Protein AF-A0A7V2NHN3-F1 (afdb_monomer)

Secondary structure (DSSP, 8-state):
--EEE-SSHHHHHHHHHHH--SEEE--TTSS-HHHHHHHHHHHHHPPP--THHHHHHHHHHHHHH-TT-------

Mean predicted aligned error: 6.17 Å

Foldseek 3Di:
DAEDEDAAQVSLLCCCAQVVGPHYHYPVVRHDPVRVVSNVVSNVPHHHNDDPSVVVVVVVVCCVVPPDPDPPDPD

Solvent-accessible surface area (backbone atoms only — not comparable to full-atom values): 4427 Å² total; per-residue (Å²): 138,44,72,41,82,34,86,42,37,66,50,23,30,48,34,15,29,53,63,60,37,82,38,84,38,67,54,78,93,81,51,57,70,69,52,48,51,47,20,53,50,34,32,73,73,36,60,62,68,48,71,81,34,44,61,56,50,52,53,52,50,48,51,75,74,45,87,74,71,75,92,77,81,91,126

pLDDT: mean 90.69, std 15.73, range [41.53, 98.81]

Radius of gyration: 16.66 Å; Cα contacts (8 Å, |Δi|>4): 84; chains: 1; bounding box: 56×21×34 Å

Nearest PDB structures (foldseek):
  1o1x-assembly1_A  TM=9.938E-01  e=1.029E-07  Thermotoga maritima
  3he8-assembly1_A  TM=9.819E-01  e=3.687E-06  Acetivibrio thermocellus ATCC 27405
  6mu0-assembly1_A  TM=9.810E-01  e=3.945E-06  Mycoplasmoides genitalium G37
  2vvr-assembly1_A  TM=9.598E-01  e=4.515E-06  Escherichia coli K-12
  4lfk-assembly1_A  TM=9.590E-01  e=2.425E-04  Lacticaseibacillus rhamnosus Lc 705

Structure (mmCIF, N/CA/C/O backbone):
data_AF-A0A7V2NHN3-F1
#
_entry.id   AF-A0A7V2NHN3-F1
#
loop_
_atom_site.group_PDB
_atom_site.id
_atom_site.type_symbol
_atom_site.label_atom_id
_atom_site.label_alt_id
_atom_site.label_comp_id
_atom_site.label_asym_id
_atom_site.label_entity_id
_atom_site.label_seq_id
_atom_site.pdbx_PDB_ins_code
_atom_site.Cartn_x
_atom_site.Cartn_y
_atom_site.Cartn_z
_atom_site.occupancy
_atom_site.B_iso_or_equiv
_atom_site.auth_seq_id
_atom_site.auth_comp_id
_atom_site.auth_asym_id
_atom_site.auth_atom_id
_atom_site.pdbx_PDB_model_num
ATOM 1 N N . ILE A 1 1 ? -13.018 -4.192 2.852 1.00 91.00 1 ILE A N 1
ATOM 2 C CA . ILE A 1 1 ? -11.616 -4.481 2.412 1.00 91.00 1 ILE A CA 1
ATOM 3 C C . ILE A 1 1 ? -11.136 -3.299 1.581 1.00 91.00 1 ILE A C 1
ATOM 5 O O . ILE A 1 1 ? -11.955 -2.755 0.854 1.00 91.00 1 ILE A O 1
ATOM 9 N N . ARG A 1 2 ? -9.865 -2.875 1.676 1.00 94.94 2 ARG A N 1
ATOM 10 C CA . ARG A 1 2 ? -9.357 -1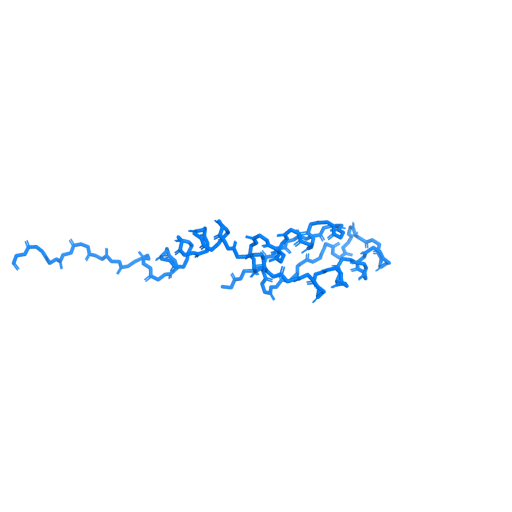.701 0.940 1.00 94.94 2 ARG A CA 1
ATOM 11 C C . ARG A 1 2 ? -8.152 -2.072 0.085 1.00 94.94 2 ARG A C 1
ATOM 13 O O . ARG A 1 2 ? -7.063 -2.312 0.608 1.00 94.94 2 ARG A O 1
ATOM 20 N N . ALA A 1 3 ? -8.367 -2.092 -1.224 1.00 97.69 3 ALA A N 1
ATOM 21 C CA . ALA A 1 3 ? -7.355 -2.405 -2.220 1.00 97.69 3 ALA A CA 1
ATOM 22 C C . ALA A 1 3 ? -6.995 -1.159 -3.037 1.00 97.69 3 ALA A C 1
ATOM 24 O O . ALA A 1 3 ? -7.889 -0.406 -3.417 1.00 97.69 3 ALA A O 1
ATOM 25 N N . THR A 1 4 ? -5.708 -0.954 -3.329 1.00 98.44 4 THR A N 1
ATOM 26 C CA . THR A 1 4 ? -5.251 0.156 -4.183 1.00 98.44 4 THR A CA 1
ATOM 27 C C . THR A 1 4 ? -4.332 -0.357 -5.291 1.00 98.44 4 THR A C 1
ATOM 29 O O . THR A 1 4 ? -3.382 -1.090 -5.021 1.00 98.44 4 THR A O 1
ATOM 32 N N . LEU A 1 5 ? -4.605 0.053 -6.535 1.00 98.38 5 LEU A N 1
ATOM 33 C CA . LEU A 1 5 ? -3.733 -0.170 -7.691 1.00 98.38 5 LEU A CA 1
ATOM 34 C C . LEU A 1 5 ? -2.543 0.789 -7.646 1.00 98.38 5 LEU A C 1
ATOM 36 O O . LEU A 1 5 ? -2.728 2.001 -7.553 1.00 98.38 5 LEU A O 1
ATOM 40 N N . CYS A 1 6 ? -1.323 0.261 -7.714 1.00 98.50 6 CYS A N 1
ATOM 41 C CA . CYS A 1 6 ? -0.098 1.054 -7.640 1.00 98.50 6 CYS A CA 1
ATOM 42 C C . CYS A 1 6 ? 0.859 0.698 -8.780 1.00 98.50 6 CYS A C 1
ATOM 44 O O . CYS A 1 6 ? 1.186 -0.467 -8.985 1.00 98.50 6 CYS A O 1
ATOM 46 N N . PHE A 1 7 ? 1.343 1.720 -9.487 1.00 98.00 7 PHE A N 1
ATOM 47 C CA . PHE A 1 7 ? 2.333 1.581 -10.560 1.00 98.00 7 PHE A CA 1
ATOM 48 C C . PHE A 1 7 ? 3.761 1.885 -10.092 1.00 98.00 7 PHE A C 1
ATOM 50 O O . PHE A 1 7 ? 4.714 1.337 -10.635 1.00 98.00 7 PHE A O 1
ATOM 57 N N . PHE A 1 8 ? 3.921 2.753 -9.091 1.00 98.06 8 PHE A N 1
ATOM 58 C CA . PHE A 1 8 ? 5.223 3.217 -8.608 1.00 98.06 8 PHE A CA 1
ATOM 59 C C . PHE A 1 8 ? 5.248 3.349 -7.073 1.00 98.06 8 PHE A C 1
ATOM 61 O O . PHE A 1 8 ? 4.183 3.450 -6.453 1.00 98.06 8 PHE A O 1
ATOM 68 N N . PRO A 1 9 ? 6.439 3.358 -6.436 1.00 98.62 9 PRO A N 1
ATOM 69 C CA . PRO A 1 9 ? 6.571 3.282 -4.979 1.00 98.62 9 PRO A CA 1
ATOM 70 C C . PRO A 1 9 ? 5.823 4.372 -4.209 1.00 98.62 9 PRO A C 1
ATOM 72 O O . PRO A 1 9 ? 5.251 4.094 -3.157 1.00 98.62 9 PRO A O 1
ATOM 75 N N . GLU A 1 10 ? 5.757 5.596 -4.738 1.00 98.62 10 GLU A N 1
ATOM 76 C CA . GLU A 1 10 ? 5.035 6.682 -4.067 1.00 98.62 10 GLU A CA 1
ATOM 77 C C . GLU A 1 10 ? 3.521 6.424 -4.000 1.00 98.62 10 GLU A C 1
ATOM 79 O O . GLU A 1 10 ? 2.900 6.727 -2.984 1.00 98.62 10 GLU A O 1
ATOM 84 N N . MET A 1 11 ? 2.923 5.766 -5.005 1.00 98.56 11 MET A N 1
ATOM 85 C CA . MET A 1 11 ? 1.519 5.341 -4.907 1.00 98.56 11 MET A CA 1
ATOM 86 C C . MET A 1 11 ? 1.326 4.339 -3.774 1.00 98.56 11 MET A C 1
ATOM 88 O O . MET A 1 11 ? 0.373 4.468 -3.014 1.00 98.56 11 MET A O 1
ATOM 92 N N . ALA A 1 12 ? 2.233 3.368 -3.637 1.00 98.62 12 ALA A N 1
ATOM 93 C CA . ALA A 1 12 ? 2.186 2.383 -2.559 1.00 98.62 12 ALA A CA 1
ATOM 94 C C . ALA A 1 12 ? 2.332 3.035 -1.179 1.00 98.62 12 ALA A C 1
ATOM 96 O O . ALA A 1 12 ? 1.583 2.695 -0.258 1.00 98.62 12 ALA A O 1
ATOM 97 N N . ARG A 1 13 ? 3.240 4.013 -1.049 1.00 98.69 13 ARG A N 1
ATOM 98 C CA . ARG A 1 13 ? 3.386 4.811 0.173 1.00 98.69 13 ARG A CA 1
ATOM 99 C C . ARG A 1 13 ? 2.074 5.511 0.510 1.00 98.69 13 ARG A C 1
ATOM 101 O O . ARG A 1 13 ? 1.540 5.307 1.592 1.00 98.69 13 ARG A O 1
ATOM 108 N N . LEU A 1 14 ? 1.516 6.283 -0.424 1.00 98.38 14 LEU A N 1
ATOM 109 C CA . LEU A 1 14 ? 0.259 7.012 -0.226 1.00 98.38 14 LEU A CA 1
ATOM 110 C C . LEU A 1 14 ? -0.918 6.061 0.052 1.00 98.38 14 LEU A C 1
ATOM 112 O O . LEU A 1 14 ? -1.766 6.354 0.895 1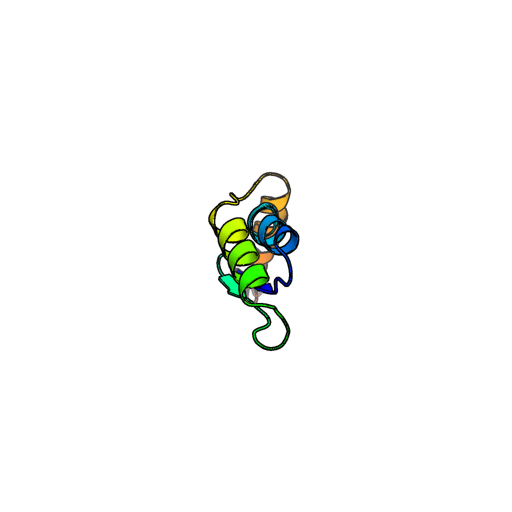.00 98.38 14 LEU A O 1
ATOM 116 N N . ALA A 1 15 ? -0.953 4.896 -0.597 1.00 98.31 15 ALA A N 1
ATOM 117 C CA . ALA A 1 15 ? -1.974 3.876 -0.384 1.00 98.31 15 ALA A CA 1
ATOM 118 C C . ALA A 1 15 ? -1.981 3.345 1.057 1.00 98.31 15 ALA A C 1
ATOM 120 O O . ALA A 1 15 ? -3.064 3.170 1.628 1.00 98.31 15 ALA A O 1
ATOM 121 N N . ARG A 1 16 ? -0.811 3.116 1.671 1.00 98.12 16 ARG A N 1
ATOM 122 C CA . ARG A 1 16 ? -0.732 2.786 3.104 1.00 98.12 16 ARG A CA 1
ATOM 123 C C . ARG A 1 16 ? -0.942 3.997 3.992 1.00 98.12 16 ARG A C 1
ATOM 125 O O . ARG A 1 16 ? -1.800 3.938 4.864 1.00 98.12 16 ARG A O 1
ATOM 132 N N . ALA A 1 17 ? -0.198 5.073 3.761 1.00 98.19 17 ALA A N 1
ATOM 133 C CA . ALA A 1 17 ? -0.157 6.254 4.616 1.00 98.19 17 ALA A CA 1
ATOM 134 C C . ALA A 1 17 ? -1.520 6.943 4.743 1.00 98.19 17 ALA A C 1
ATOM 136 O O . ALA A 1 17 ? -1.905 7.344 5.837 1.00 98.19 17 ALA A O 1
ATOM 137 N N . HIS A 1 18 ? -2.275 7.046 3.644 1.00 97.44 18 HIS A N 1
ATOM 138 C CA . HIS A 1 18 ? -3.501 7.845 3.595 1.00 97.44 18 HIS A CA 1
ATOM 139 C C . HIS A 1 18 ? -4.790 7.029 3.537 1.00 97.44 18 HIS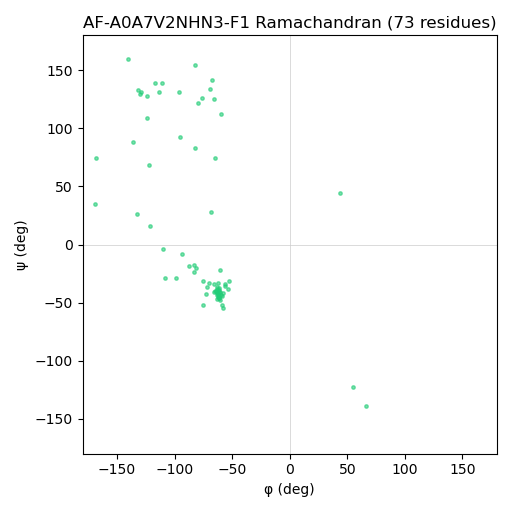 A C 1
ATOM 141 O O . HIS A 1 18 ? -5.836 7.524 3.957 1.00 97.44 18 HIS A O 1
ATOM 147 N N . ASN A 1 19 ? -4.750 5.826 2.964 1.00 96.44 19 ASN A N 1
ATOM 148 C CA . ASN A 1 19 ? -5.952 5.014 2.752 1.00 96.44 19 ASN A CA 1
ATOM 149 C C . ASN A 1 19 ? -5.985 3.777 3.653 1.00 96.44 19 ASN A C 1
ATOM 151 O O . ASN A 1 19 ? -6.953 3.018 3.602 1.00 96.44 19 ASN A O 1
ATOM 155 N N . ASP A 1 20 ? -4.926 3.552 4.436 1.00 97.50 20 ASP A N 1
ATOM 156 C CA . ASP A 1 20 ? -4.725 2.334 5.217 1.00 97.50 20 ASP A CA 1
ATOM 157 C C . ASP A 1 20 ? -5.064 1.075 4.397 1.00 97.50 20 ASP A C 1
ATOM 159 O O . ASP A 1 20 ? -5.825 0.207 4.826 1.00 97.50 20 ASP A O 1
ATOM 163 N N . SER A 1 21 ? -4.613 1.035 3.139 1.00 97.88 21 SER A N 1
ATOM 164 C CA . SER A 1 21 ? -4.968 -0.050 2.218 1.00 97.88 21 SER A CA 1
ATOM 165 C C . SER A 1 21 ? -4.364 -1.349 2.721 1.00 97.88 21 SER A C 1
ATOM 167 O O . SER A 1 21 ? -3.157 -1.417 2.909 1.00 97.88 21 SER A O 1
ATOM 169 N N . ASN A 1 22 ? -5.159 -2.395 2.916 1.00 96.56 22 ASN A N 1
ATOM 170 C CA . ASN A 1 22 ? -4.646 -3.689 3.367 1.00 96.56 22 ASN A CA 1
ATOM 171 C C . ASN A 1 22 ? -4.334 -4.652 2.215 1.00 96.56 22 ASN A C 1
ATOM 173 O O . ASN A 1 22 ? -3.705 -5.679 2.444 1.00 96.56 22 ASN A O 1
ATOM 177 N N . VAL A 1 23 ? -4.715 -4.296 0.988 1.00 98.38 23 VAL A N 1
ATOM 178 C CA . VAL A 1 23 ? -4.406 -5.048 -0.230 1.00 98.38 23 VAL A CA 1
ATOM 179 C C . VAL A 1 23 ? -3.688 -4.136 -1.228 1.00 98.38 23 VAL A C 1
ATOM 181 O O . VAL A 1 23 ? -4.163 -3.044 -1.549 1.00 98.38 23 VAL A O 1
ATOM 184 N N . LEU A 1 24 ? -2.542 -4.592 -1.729 1.00 98.50 24 LEU A N 1
ATOM 185 C CA . LEU A 1 24 ? -1.808 -3.963 -2.827 1.00 98.50 24 LEU A CA 1
ATOM 186 C C . LEU A 1 24 ? -2.181 -4.653 -4.142 1.00 98.50 24 LEU A C 1
ATOM 188 O O . LEU A 1 24 ? -2.125 -5.877 -4.229 1.00 98.50 24 LEU A O 1
ATOM 192 N N . VAL A 1 25 ? -2.524 -3.875 -5.167 1.00 98.56 25 VAL A N 1
ATOM 193 C CA . VAL A 1 25 ? -2.801 -4.380 -6.517 1.00 98.56 25 VAL A CA 1
ATOM 194 C C . VAL A 1 25 ? -1.726 -3.858 -7.466 1.00 98.56 25 VAL A C 1
ATOM 196 O O . VAL A 1 25 ? -1.429 -2.663 -7.476 1.00 98.56 25 VAL A O 1
ATOM 199 N N . LEU A 1 26 ? -1.141 -4.750 -8.268 1.00 98.50 26 LEU A N 1
ATOM 200 C CA . LEU A 1 26 ? -0.085 -4.426 -9.229 1.00 98.50 26 LEU A CA 1
ATOM 201 C C . LEU A 1 26 ? -0.555 -4.703 -10.666 1.00 98.50 26 LEU A C 1
ATOM 203 O O . LEU A 1 26 ? -1.187 -5.735 -10.912 1.00 98.50 26 LEU A O 1
ATOM 207 N N . PRO A 1 27 ? -0.235 -3.832 -11.638 1.00 97.62 27 PRO A N 1
ATOM 208 C CA . PRO A 1 27 ? -0.636 -4.015 -13.026 1.00 97.62 27 PRO A CA 1
ATOM 209 C C . PRO A 1 27 ? 0.332 -4.971 -13.732 1.00 97.62 27 PRO A C 1
ATOM 211 O O . PRO A 1 27 ? 1.256 -4.537 -14.411 1.00 97.62 27 PRO A O 1
ATOM 214 N N . GLY A 1 28 ? 0.119 -6.282 -13.584 1.00 96.62 28 GLY A N 1
ATOM 215 C CA . GLY A 1 28 ? 1.092 -7.315 -13.977 1.00 96.62 28 GLY A CA 1
ATOM 216 C C . GLY A 1 28 ? 1.630 -7.240 -15.416 1.00 96.62 28 GLY A C 1
ATOM 217 O O . GLY A 1 28 ? 2.784 -7.581 -15.641 1.00 96.62 28 GLY A O 1
ATOM 218 N N . ARG A 1 29 ? 0.845 -6.754 -16.390 1.00 96.88 29 ARG A N 1
ATOM 219 C CA . ARG A 1 29 ? 1.297 -6.576 -17.788 1.00 96.88 29 ARG A CA 1
ATOM 220 C C . ARG A 1 29 ? 2.064 -5.265 -18.034 1.00 96.88 29 ARG A C 1
ATOM 222 O O . ARG A 1 29 ? 2.740 -5.143 -19.047 1.00 96.88 29 ARG A O 1
ATOM 229 N N . PHE A 1 30 ? 1.949 -4.285 -17.140 1.00 96.94 30 PHE A N 1
ATOM 230 C CA . PHE A 1 30 ? 2.388 -2.900 -17.362 1.00 96.94 30 PHE A CA 1
ATOM 231 C C . PHE A 1 30 ? 3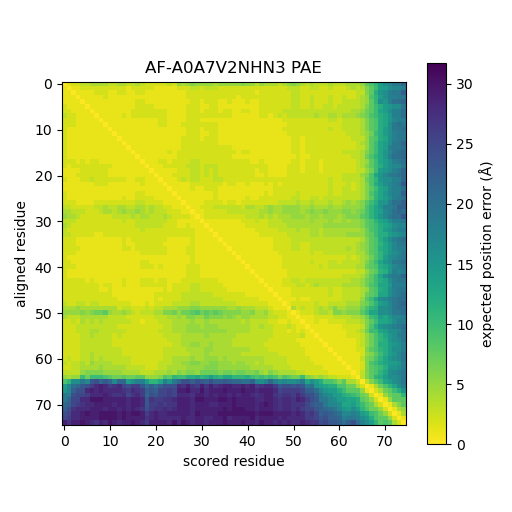.425 -2.415 -16.342 1.00 96.94 30 PHE A C 1
ATOM 233 O O . PHE A 1 30 ? 3.648 -1.213 -16.216 1.00 96.94 30 PHE A O 1
ATOM 240 N N . ILE A 1 31 ? 4.052 -3.328 -15.599 1.00 97.56 31 ILE A N 1
ATOM 241 C CA . ILE A 1 31 ? 5.077 -2.995 -14.612 1.00 97.56 31 ILE A CA 1
ATOM 242 C C . ILE A 1 31 ? 6.298 -3.892 -14.792 1.00 97.56 31 ILE A C 1
ATOM 244 O O . ILE A 1 31 ? 6.182 -5.109 -14.917 1.00 97.56 31 ILE A O 1
ATOM 248 N N . ALA A 1 32 ? 7.483 -3.283 -14.798 1.00 98.06 32 ALA A N 1
ATOM 249 C CA . ALA A 1 32 ? 8.728 -4.037 -14.779 1.00 98.06 32 ALA A CA 1
ATOM 250 C C . ALA A 1 32 ? 8.886 -4.752 -13.419 1.00 98.06 32 ALA A C 1
ATOM 252 O O . ALA A 1 32 ? 8.581 -4.139 -12.389 1.00 98.06 32 ALA A O 1
ATOM 253 N N . PRO A 1 33 ? 9.408 -5.994 -13.371 1.00 97.94 33 PRO A N 1
ATOM 254 C CA . PRO A 1 33 ? 9.559 -6.744 -12.122 1.00 97.94 33 PRO A CA 1
ATOM 255 C C . PRO A 1 33 ? 10.320 -5.987 -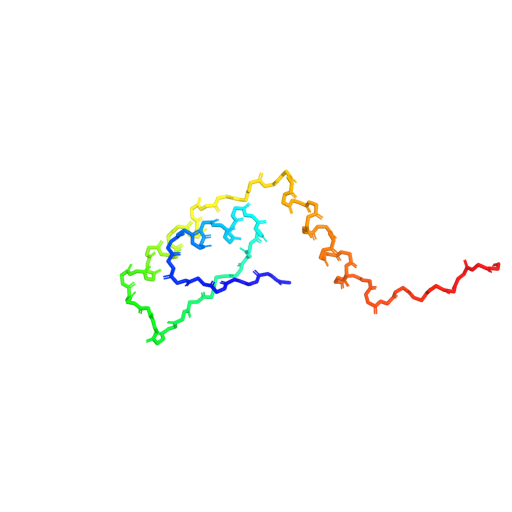11.028 1.00 97.94 33 PRO A C 1
ATOM 257 O O . PRO A 1 33 ? 9.927 -6.022 -9.864 1.00 97.94 33 PRO A O 1
ATOM 260 N N . GLU A 1 34 ? 11.360 -5.236 -11.395 1.00 98.12 34 GLU A N 1
ATOM 261 C CA . GLU A 1 34 ? 12.166 -4.508 -10.409 1.00 98.12 34 GLU A CA 1
ATOM 262 C C . GLU A 1 34 ? 11.428 -3.307 -9.823 1.00 98.12 34 GLU A C 1
ATOM 264 O O . GLU A 1 34 ? 11.483 -3.068 -8.617 1.00 98.12 34 GLU A O 1
ATOM 269 N N . LEU A 1 35 ? 10.635 -2.610 -10.641 1.00 98.44 35 LEU A N 1
ATOM 270 C CA . LEU A 1 35 ? 9.755 -1.558 -10.144 1.00 98.44 35 LEU A CA 1
ATOM 271 C C . LEU A 1 35 ? 8.668 -2.140 -9.231 1.00 98.44 35 LEU A C 1
ATOM 273 O O . LEU A 1 35 ? 8.387 -1.569 -8.179 1.00 98.44 35 LEU A O 1
ATOM 277 N N . ALA A 1 36 ? 8.102 -3.297 -9.587 1.00 98.56 36 ALA A N 1
ATOM 278 C CA . ALA A 1 36 ? 7.112 -3.990 -8.767 1.00 98.56 36 ALA A CA 1
ATOM 279 C C . ALA A 1 36 ? 7.665 -4.355 -7.379 1.00 98.56 36 ALA A C 1
ATOM 281 O O . ALA A 1 36 ? 6.988 -4.112 -6.380 1.00 98.56 36 ALA A O 1
ATOM 282 N N . LYS A 1 37 ? 8.907 -4.855 -7.291 1.00 98.62 37 LYS A N 1
ATOM 283 C CA . LYS A 1 37 ? 9.574 -5.126 -6.003 1.00 98.62 37 LYS A CA 1
ATOM 284 C C . LYS A 1 37 ? 9.689 -3.867 -5.145 1.00 98.62 37 LYS A C 1
ATOM 286 O O . LYS A 1 37 ? 9.343 -3.912 -3.967 1.00 98.62 37 LYS A O 1
ATOM 291 N N . LEU A 1 38 ? 10.088 -2.735 -5.733 1.00 98.69 38 LEU A N 1
ATOM 292 C CA . LEU A 1 38 ? 10.159 -1.455 -5.017 1.00 98.69 38 LEU A CA 1
ATOM 293 C C . LEU A 1 38 ? 8.781 -0.991 -4.521 1.00 98.69 38 LEU A C 1
ATOM 295 O O . LEU A 1 38 ? 8.667 -0.470 -3.412 1.00 98.69 38 LEU A O 1
ATOM 299 N N . VAL A 1 39 ? 7.722 -1.195 -5.313 1.00 98.75 39 VAL A N 1
ATOM 300 C CA . VA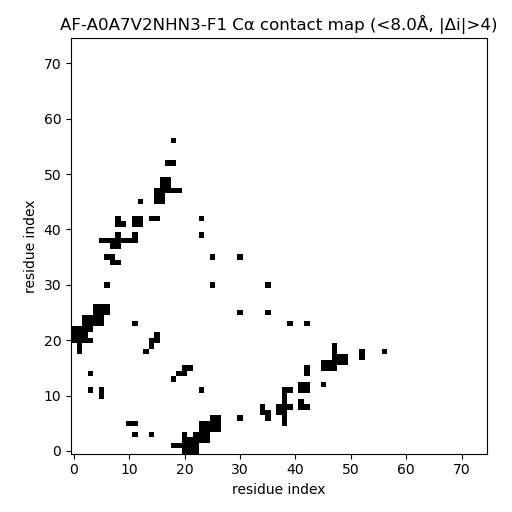L A 1 39 ? 6.342 -0.882 -4.903 1.00 98.75 39 VAL A CA 1
ATOM 301 C C . VAL A 1 39 ? 5.921 -1.744 -3.710 1.00 98.75 39 VAL A C 1
ATOM 303 O O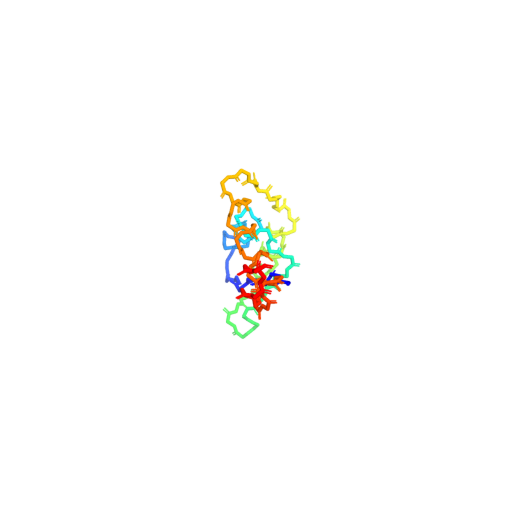 . VAL A 1 39 ? 5.403 -1.212 -2.728 1.00 98.75 39 VAL A O 1
ATOM 306 N N . VAL A 1 40 ? 6.180 -3.055 -3.762 1.00 98.69 40 VAL A N 1
ATOM 307 C CA . VAL A 1 40 ? 5.862 -4.002 -2.678 1.00 98.69 40 VAL A CA 1
ATOM 308 C C . VAL A 1 40 ? 6.630 -3.668 -1.402 1.00 98.69 40 VAL A C 1
ATOM 310 O O . VAL A 1 40 ? 6.033 -3.626 -0.322 1.00 98.69 40 VAL A O 1
ATOM 313 N N . GLN A 1 41 ? 7.930 -3.389 -1.517 1.00 98.75 41 GLN A N 1
ATOM 314 C CA . GLN A 1 41 ? 8.766 -2.992 -0.387 1.00 98.75 41 GLN A CA 1
ATOM 315 C C . GLN A 1 41 ? 8.218 -1.717 0.256 1.00 98.75 41 GLN A C 1
ATOM 317 O O . GLN A 1 41 ? 7.917 -1.699 1.450 1.00 98.75 41 GLN A O 1
ATOM 322 N N . LYS A 1 42 ? 7.987 -0.674 -0.553 1.00 98.81 42 LYS A N 1
ATOM 323 C CA . LYS A 1 42 ? 7.486 0.603 -0.047 1.00 98.81 42 LYS A CA 1
ATOM 324 C C . LYS A 1 42 ? 6.119 0.464 0.615 1.00 98.81 42 LYS A C 1
ATOM 326 O O . LYS A 1 42 ? 5.888 1.085 1.649 1.00 98.81 42 LYS A O 1
ATOM 331 N N . PHE A 1 43 ? 5.225 -0.355 0.058 1.00 98.75 43 PHE A N 1
ATOM 332 C CA . PHE A 1 43 ? 3.927 -0.650 0.664 1.00 98.75 43 PHE A CA 1
ATOM 333 C C . PHE A 1 43 ? 4.081 -1.323 2.032 1.00 98.75 43 PHE A C 1
ATOM 335 O O . PHE A 1 43 ? 3.427 -0.915 2.983 1.00 98.75 43 PHE A O 1
ATOM 342 N N . SER A 1 44 ? 4.959 -2.320 2.143 1.00 98.31 44 SER A N 1
ATOM 343 C CA . SER A 1 44 ? 5.139 -3.112 3.368 1.00 98.31 44 SER A CA 1
ATOM 344 C C . SER A 1 44 ? 5.794 -2.320 4.505 1.00 98.31 44 SER A C 1
ATOM 346 O O . SER A 1 44 ? 5.470 -2.525 5.670 1.00 98.31 44 SER A O 1
ATOM 348 N N . GLU A 1 45 ? 6.694 -1.394 4.176 1.00 98.31 45 GLU A N 1
ATOM 349 C CA . GLU A 1 45 ? 7.405 -0.560 5.155 1.00 98.31 45 GLU A CA 1
ATOM 350 C C . GLU A 1 45 ? 6.597 0.667 5.606 1.00 98.31 45 GLU A C 1
ATOM 352 O O . GLU A 1 45 ? 6.842 1.230 6.677 1.00 98.31 45 GLU A O 1
ATOM 357 N N . THR A 1 46 ? 5.639 1.120 4.792 1.00 98.56 46 THR A N 1
ATOM 358 C CA . THR A 1 46 ? 4.896 2.350 5.075 1.00 98.56 46 THR A CA 1
ATOM 359 C C . THR A 1 46 ? 3.799 2.105 6.106 1.00 98.56 46 THR A C 1
ATOM 361 O O . THR A 1 46 ? 2.866 1.333 5.889 1.00 98.56 46 THR A O 1
ATOM 364 N N . LYS A 1 47 ? 3.865 2.837 7.218 1.00 98.19 47 LYS A N 1
ATOM 365 C CA . LYS A 1 47 ? 2.818 2.847 8.244 1.00 98.19 47 LYS A CA 1
ATOM 366 C C . LYS A 1 47 ? 1.684 3.797 7.861 1.00 98.19 47 LYS A C 1
ATOM 368 O O . LYS A 1 47 ? 1.881 4.761 7.125 1.00 98.19 47 LYS A O 1
ATOM 373 N N . PHE A 1 48 ? 0.494 3.527 8.385 1.00 98.00 48 PHE A N 1
ATOM 374 C CA . PHE A 1 48 ? -0.634 4.443 8.264 1.00 98.00 48 PHE A CA 1
ATOM 375 C C . PHE A 1 48 ? -0.393 5.711 9.098 1.00 98.00 48 PHE A C 1
ATOM 377 O O . PHE A 1 48 ? 0.012 5.614 10.255 1.00 98.00 48 PHE A O 1
ATOM 384 N N . GLU A 1 49 ? -0.650 6.890 8.524 1.00 97.06 49 GLU A N 1
ATOM 385 C CA . GLU A 1 49 ? -0.410 8.180 9.193 1.00 97.06 49 GLU A CA 1
ATOM 386 C C . GLU A 1 49 ? -1.543 8.572 10.153 1.00 97.06 49 GLU A C 1
ATOM 388 O O . GLU A 1 49 ? -1.353 9.394 11.049 1.00 97.06 49 GLU A O 1
ATOM 393 N N . GLY A 1 50 ? -2.737 7.995 9.998 1.00 93.75 50 GLY A N 1
ATOM 394 C CA . GLY A 1 50 ? -3.868 8.323 10.859 1.00 93.75 50 GLY A CA 1
ATOM 395 C C . GLY A 1 50 ? -4.357 9.766 10.693 1.00 93.75 50 GLY A C 1
ATOM 396 O O . GLY A 1 50 ? -4.512 10.280 9.581 1.00 93.75 50 GLY A O 1
ATOM 397 N N . GLY A 1 51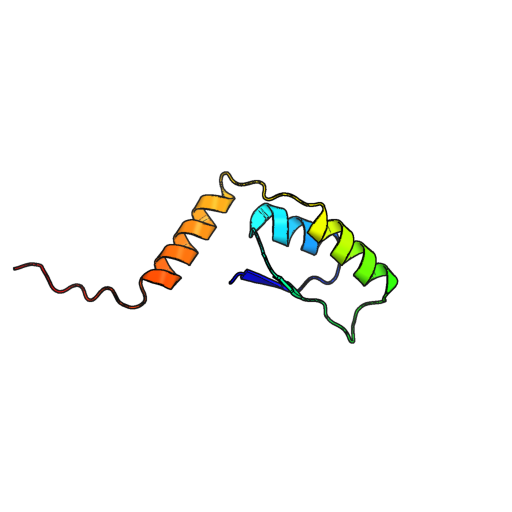 ? -4.688 10.419 11.809 1.00 94.25 51 GLY A N 1
ATOM 398 C CA . GLY A 1 51 ? -5.106 11.822 11.838 1.00 94.25 51 GLY A CA 1
ATOM 399 C C . GLY A 1 51 ? -6.285 12.129 10.907 1.00 94.25 51 GLY A C 1
ATOM 400 O O . GLY A 1 51 ? -7.356 11.529 10.994 1.00 94.25 51 GLY A O 1
ATOM 401 N N . ARG A 1 52 ? -6.102 13.074 9.975 1.00 94.38 52 ARG A N 1
ATOM 402 C CA . ARG A 1 52 ? -7.152 13.465 9.010 1.00 94.38 52 ARG A CA 1
ATOM 403 C C . ARG A 1 52 ? -7.613 12.320 8.101 1.00 94.38 52 ARG A C 1
ATOM 405 O O . ARG A 1 52 ? -8.722 12.388 7.572 1.00 94.38 52 ARG A O 1
ATOM 412 N N . HIS A 1 53 ? -6.794 11.285 7.928 1.00 95.19 53 HIS A N 1
ATOM 413 C CA . HIS A 1 53 ? -7.107 10.132 7.091 1.00 95.19 53 HIS A CA 1
ATOM 414 C C . HIS A 1 53 ? -8.113 9.185 7.756 1.00 95.19 53 HIS A C 1
ATOM 416 O O . HIS A 1 53 ? -8.968 8.636 7.062 1.00 95.19 53 HIS A O 1
ATOM 422 N N . LEU A 1 54 ? -8.111 9.089 9.093 1.00 95.25 54 LEU A N 1
ATOM 423 C CA . LEU A 1 54 ? -9.099 8.310 9.855 1.00 95.25 54 LEU A CA 1
ATOM 424 C C . LEU A 1 54 ? -10.529 8.783 9.587 1.00 95.25 54 LEU A C 1
ATOM 426 O O . LEU A 1 54 ? -11.400 7.963 9.320 1.00 95.25 54 LEU A O 1
ATOM 430 N N . ARG A 1 55 ? -10.755 10.104 9.524 1.00 94.69 55 ARG A N 1
ATOM 431 C CA . ARG A 1 55 ? -12.085 10.675 9.239 1.00 94.69 55 ARG A CA 1
ATOM 432 C C . ARG A 1 55 ? -12.674 10.173 7.918 1.00 94.69 55 ARG A C 1
ATOM 434 O O . ARG A 1 55 ? -13.887 10.036 7.790 1.00 94.69 55 ARG A O 1
ATOM 441 N N . ARG A 1 56 ? -11.832 9.928 6.904 1.00 93.38 56 ARG A N 1
ATOM 442 C CA . ARG A 1 56 ? -12.276 9.361 5.621 1.00 93.38 56 ARG A CA 1
ATOM 443 C C . ARG A 1 56 ? -12.621 7.881 5.770 1.00 93.38 56 ARG A C 1
ATOM 445 O O . ARG A 1 56 ? -13.643 7.454 5.244 1.00 93.38 56 ARG A O 1
ATOM 452 N N . LEU A 1 57 ? -11.797 7.125 6.493 1.00 93.88 57 LEU A N 1
ATOM 453 C CA . LEU A 1 57 ? -12.024 5.700 6.739 1.00 93.88 57 LEU A CA 1
ATOM 454 C C . LEU A 1 57 ? -13.300 5.452 7.545 1.00 93.88 57 LEU A C 1
ATOM 456 O O . LEU A 1 57 ? -14.055 4.549 7.212 1.00 93.88 57 LEU A O 1
ATOM 460 N N . GLU A 1 58 ? -13.588 6.287 8.541 1.00 94.25 58 GLU A N 1
ATOM 461 C CA . GLU A 1 58 ? -14.827 6.216 9.320 1.00 94.25 58 GLU A CA 1
ATOM 462 C C . GLU A 1 58 ? -16.063 6.443 8.451 1.00 94.25 58 GLU A C 1
ATOM 464 O O . GLU A 1 58 ? -17.039 5.711 8.575 1.00 94.25 58 GLU A O 1
ATOM 469 N N . LYS A 1 59 ? -16.023 7.421 7.537 1.00 92.62 59 LYS A N 1
ATOM 470 C CA . LYS A 1 59 ? -17.122 7.654 6.587 1.00 92.62 59 LYS A CA 1
ATOM 471 C C . LYS A 1 59 ? -17.356 6.441 5.691 1.00 92.62 59 LYS A C 1
ATOM 473 O O . LYS A 1 59 ? -18.498 6.028 5.535 1.00 92.62 59 LYS A O 1
ATOM 478 N N . ILE A 1 60 ? -16.286 5.861 5.144 1.00 92.75 60 ILE A N 1
ATOM 479 C CA . ILE A 1 60 ? -16.373 4.640 4.331 1.00 92.75 60 ILE A CA 1
ATOM 480 C C . ILE A 1 60 ? -16.952 3.496 5.171 1.00 92.75 60 ILE A C 1
ATOM 482 O O . ILE A 1 60 ? -17.908 2.864 4.746 1.00 92.75 60 ILE A O 1
ATOM 486 N N . SER A 1 61 ? -16.452 3.288 6.392 1.00 92.50 61 SER A N 1
ATOM 487 C CA . SER A 1 61 ? -16.927 2.219 7.276 1.00 92.50 61 SER A CA 1
ATOM 488 C C . SER A 1 61 ? -18.395 2.383 7.677 1.00 92.50 61 SER A C 1
ATOM 490 O O . SER A 1 61 ? -19.113 1.392 7.767 1.00 92.50 61 SER A O 1
ATOM 492 N N . LYS A 1 62 ? -18.869 3.619 7.887 1.00 93.56 62 LYS A N 1
ATOM 493 C CA . LYS A 1 62 ? -20.294 3.896 8.117 1.00 93.56 62 LYS A CA 1
ATOM 494 C C . LYS A 1 62 ? -21.144 3.491 6.914 1.00 93.56 62 LYS A C 1
ATOM 496 O O . LYS A 1 62 ? -22.154 2.830 7.102 1.00 93.56 62 LYS A O 1
ATOM 501 N N . LEU A 1 63 ? -20.712 3.823 5.696 1.00 92.44 63 LEU A N 1
ATOM 502 C CA . LEU A 1 63 ? -21.408 3.411 4.472 1.00 92.44 63 LEU A CA 1
ATOM 503 C C . LEU A 1 63 ? -21.385 1.885 4.283 1.00 92.44 63 LEU A C 1
ATOM 505 O O . LEU A 1 63 ? -22.404 1.306 3.928 1.00 92.44 63 LEU A O 1
ATOM 509 N N . GLU A 1 64 ? -20.260 1.226 4.580 1.00 90.62 64 GLU A N 1
ATOM 510 C CA . GLU A 1 64 ? -20.136 -0.242 4.537 1.00 90.62 64 GLU A CA 1
ATOM 511 C C . GLU A 1 64 ? -21.075 -0.942 5.538 1.00 90.62 64 GLU A C 1
ATOM 513 O O . GLU A 1 64 ? -21.553 -2.038 5.258 1.00 90.62 64 GLU A O 1
ATOM 518 N N . LYS A 1 65 ? -21.347 -0.321 6.695 1.00 86.00 65 LYS A N 1
ATOM 519 C CA . LYS A 1 65 ? -22.260 -0.839 7.732 1.00 86.00 65 LYS A CA 1
ATOM 520 C C . LYS A 1 65 ? -23.727 -0.442 7.521 1.00 86.00 65 LYS A C 1
ATOM 522 O O . LYS A 1 65 ? -24.596 -1.060 8.121 1.00 86.00 65 LYS A O 1
ATOM 527 N N . GLY A 1 66 ? -23.988 0.586 6.713 1.00 65.12 66 GLY A N 1
ATOM 528 C CA . GLY A 1 66 ? -25.235 1.355 6.727 1.00 65.12 66 GLY A CA 1
ATOM 529 C C . GLY A 1 66 ? -25.878 1.594 5.363 1.00 65.12 66 GLY A C 1
ATOM 530 O O . GLY A 1 66 ? -26.667 2.521 5.225 1.00 65.12 66 GLY A O 1
ATOM 531 N N . GLY A 1 67 ? -25.642 0.733 4.371 1.00 53.66 67 GLY A N 1
ATOM 532 C CA . GLY A 1 67 ? -26.563 0.563 3.234 1.00 53.66 67 GLY A CA 1
ATOM 533 C C . GLY A 1 67 ? -27.906 -0.088 3.621 1.00 53.66 67 GLY A C 1
ATOM 534 O O . GLY A 1 67 ? -28.497 -0.783 2.802 1.00 53.66 67 GLY A O 1
ATOM 535 N N . GLY A 1 68 ? -28.352 0.082 4.871 1.00 51.22 68 GLY A N 1
ATOM 536 C CA . GLY A 1 68 ? -29.489 -0.612 5.473 1.00 51.22 68 GLY A CA 1
ATOM 537 C C . GLY A 1 68 ? -29.932 -0.031 6.821 1.00 51.22 68 GLY A C 1
ATOM 538 O O . GLY A 1 68 ? -30.342 -0.790 7.690 1.00 51.22 68 GLY A O 1
ATOM 539 N N . GLU A 1 69 ? -29.856 1.287 7.021 1.00 54.00 69 GLU A N 1
ATOM 540 C CA . GLU A 1 69 ? -30.662 1.936 8.065 1.00 54.00 69 GLU A CA 1
ATOM 541 C C . GLU A 1 69 ? -31.943 2.472 7.417 1.00 54.00 69 GLU A C 1
ATOM 543 O O . GLU A 1 69 ? -31.979 3.578 6.879 1.00 54.00 69 GLU A O 1
ATOM 548 N N . ASN A 1 70 ? -32.996 1.647 7.443 1.00 51.31 70 ASN A N 1
ATOM 549 C CA . ASN A 1 70 ? -34.364 2.132 7.311 1.00 51.31 70 ASN A CA 1
ATOM 550 C C . ASN A 1 70 ? -34.613 3.109 8.462 1.00 51.31 70 ASN A C 1
ATOM 552 O O . ASN A 1 70 ? -34.667 2.720 9.628 1.00 51.31 70 ASN A O 1
ATOM 556 N N . THR A 1 71 ? -34.782 4.380 8.124 1.00 55.38 71 THR A N 1
ATOM 557 C CA . THR A 1 71 ? -35.430 5.384 8.963 1.00 55.38 71 THR A CA 1
ATOM 558 C C . THR A 1 71 ? -36.904 5.022 9.153 1.00 55.38 71 THR A C 1
ATOM 560 O O . THR A 1 71 ? -37.777 5.644 8.564 1.00 55.38 71 THR A O 1
ATOM 563 N N . GLU A 1 72 ? -37.187 4.015 9.971 1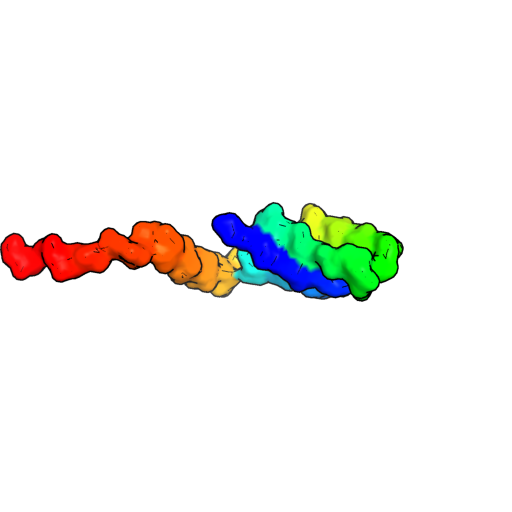.00 52.38 72 GLU A N 1
ATOM 564 C CA . GLU A 1 72 ? -38.497 3.809 10.588 1.00 52.38 72 GLU A CA 1
ATOM 565 C C . GLU A 1 72 ? -38.269 3.446 12.051 1.00 52.38 72 GLU A C 1
ATOM 567 O O . GLU A 1 72 ? -38.066 2.293 12.406 1.00 52.38 72 GLU A O 1
ATOM 572 N N . ASN A 1 73 ? -38.197 4.480 12.883 1.00 46.09 73 ASN A N 1
ATOM 573 C CA . ASN A 1 73 ? -38.735 4.482 14.241 1.00 46.09 73 ASN A CA 1
ATOM 574 C C . ASN A 1 73 ? -38.700 5.926 14.739 1.00 46.09 73 ASN A C 1
ATOM 576 O O . ASN A 1 73 ? -37.840 6.344 15.510 1.00 46.09 73 ASN A O 1
ATOM 580 N N . ASN A 1 74 ? -39.639 6.695 14.196 1.00 44.22 74 ASN A N 1
ATOM 581 C CA . ASN A 1 74 ? -40.124 7.941 14.767 1.00 44.22 74 ASN A CA 1
ATOM 582 C C . ASN A 1 74 ? -41.640 7.771 14.947 1.00 44.22 74 ASN A C 1
ATOM 584 O O . ASN A 1 74 ? -42.415 8.372 14.209 1.00 44.22 74 ASN A O 1
ATOM 588 N N . LEU A 1 75 ? -42.035 6.889 15.869 1.00 41.53 75 LEU A N 1
ATOM 589 C CA . LEU A 1 75 ? -43.337 6.858 16.543 1.00 41.53 75 LEU A CA 1
ATOM 590 C C . LEU A 1 75 ? -43.139 6.288 17.950 1.00 41.53 75 LEU A C 1
ATOM 592 O O . LEU A 1 75 ? -42.476 5.232 18.056 1.00 41.53 75 LEU A O 1
#

Sequence (75 aa):
IRATLCFFPEMARLARAHNDSNVLVLPGRFIAPELAKLVVQKFSETKFEGGRHLRRLEKISKLEKGGGENTENNL